Protein AF-A0A0Q4XR58-F1 (afdb_monomer_lite)

pLDDT: mean 79.02, std 13.39, range [45.66, 95.44]

Foldseek 3Di:
DWLVVLQVLVVVLVVLLVVLQVVLVVCVVVVNNVVSVVSNVVNVVSVVVNLVVQQVQCQLQLHHSVLVVVLVVLVVVVPDPCVVVCVVPVPVVVVSVVVSVVSVVVSCCSRRVDTGDPDQGPNGDPPPPPPPPPPDDDDDDDDD

Radius of gyration: 23.56 Å; chains: 1; bounding box: 62×45×72 Å

Sequence (144 aa):
MSVAAYRRFVVRTILTGAVLLCLAIWLAALGARWPAILTVAALPAIGLMALAATARRLHDRDRSAGWLAVWVLAQALGFAPLDRFVETDPLPVIGLLLAMLAYSVWFFLETVLRRGTPGPNRFGAAEDGDERHSDRVSPTRSVL

Secondary structure (DSSP, 8-state):
--HHHHHHHHHHHHHHHHHHHHHHHHHHHTT-HHHHHHHHHHHHHHHHHHHHHHHHHHHTTT--THHHHHHHHHHHHHTS--HHHHHH-HHHHHHHHHHHHHHHHHHHIIIIISPPPPSSBTTB------TTSSS---------

Structure (mmCIF, N/CA/C/O backbone):
data_AF-A0A0Q4XR58-F1
#
_entry.id   AF-A0A0Q4XR58-F1
#
loop_
_atom_site.group_PDB
_atom_site.id
_atom_site.type_symbol
_atom_site.label_atom_id
_atom_site.label_alt_id
_atom_site.label_comp_id
_atom_site.label_asym_id
_atom_site.label_entity_id
_atom_site.label_seq_id
_atom_site.pdbx_PDB_ins_code
_atom_site.Cartn_x
_atom_site.Cartn_y
_atom_site.Cartn_z
_atom_site.occupancy
_atom_site.B_iso_or_equiv
_atom_site.auth_seq_id
_atom_site.auth_comp_id
_atom_site.auth_asym_id
_atom_site.auth_atom_id
_atom_site.pdbx_PDB_model_num
ATOM 1 N N . MET A 1 1 ? 10.293 -7.740 -15.802 1.00 64.69 1 MET A N 1
ATOM 2 C CA . MET A 1 1 ? 8.929 -8.349 -15.819 1.00 64.69 1 MET A CA 1
ATOM 3 C C . MET A 1 1 ? 8.033 -7.579 -16.789 1.00 64.69 1 MET A C 1
ATOM 5 O O . MET A 1 1 ? 8.060 -6.356 -16.757 1.00 64.69 1 MET A O 1
ATOM 9 N N . SER A 1 2 ? 7.258 -8.236 -17.664 1.00 70.69 2 SER A N 1
ATOM 10 C CA . SER A 1 2 ? 6.412 -7.506 -18.632 1.00 70.69 2 SER A CA 1
ATOM 11 C C . SER A 1 2 ? 5.255 -6.758 -17.947 1.00 70.69 2 SER A C 1
ATOM 13 O O . SER A 1 2 ? 4.759 -7.185 -16.902 1.00 70.69 2 SER A O 1
ATOM 15 N N . VAL A 1 3 ? 4.777 -5.656 -18.545 1.00 70.69 3 VAL A N 1
ATOM 16 C CA . VAL A 1 3 ? 3.684 -4.824 -17.986 1.00 70.69 3 VAL A CA 1
ATOM 17 C C . VAL A 1 3 ? 2.423 -5.648 -17.697 1.00 70.69 3 VAL A C 1
ATOM 19 O O . VAL A 1 3 ? 1.781 -5.471 -16.664 1.00 70.69 3 VAL A O 1
ATOM 22 N N . ALA A 1 4 ? 2.084 -6.595 -18.576 1.00 75.88 4 ALA A N 1
ATOM 23 C CA . ALA A 1 4 ? 0.928 -7.472 -18.398 1.00 75.88 4 ALA A CA 1
ATOM 24 C C . ALA A 1 4 ? 1.123 -8.494 -17.265 1.00 75.88 4 ALA A C 1
ATOM 26 O O . ALA A 1 4 ? 0.164 -8.828 -16.567 1.00 75.88 4 ALA A O 1
ATOM 27 N N . ALA A 1 5 ? 2.346 -8.993 -17.060 1.00 77.81 5 ALA A N 1
ATOM 28 C CA . ALA A 1 5 ? 2.660 -9.866 -15.932 1.00 77.81 5 ALA A CA 1
ATOM 29 C C . ALA A 1 5 ? 2.567 -9.103 -14.604 1.00 77.81 5 ALA A C 1
ATOM 31 O O . ALA A 1 5 ? 1.925 -9.591 -13.678 1.00 77.81 5 ALA A O 1
ATOM 32 N N . TYR A 1 6 ? 3.096 -7.875 -14.541 1.00 79.88 6 TYR A N 1
ATOM 33 C CA . TYR A 1 6 ? 2.962 -7.024 -13.355 1.00 79.88 6 TYR A CA 1
ATOM 34 C C . TYR A 1 6 ? 1.521 -6.644 -13.062 1.00 79.88 6 TYR A C 1
ATOM 36 O O . TYR A 1 6 ? 1.085 -6.783 -11.926 1.00 79.88 6 TYR A O 1
ATOM 44 N N . ARG A 1 7 ? 0.742 -6.250 -14.071 1.00 81.88 7 ARG A N 1
ATOM 45 C CA . ARG A 1 7 ? -0.675 -5.940 -13.860 1.00 81.88 7 ARG A CA 1
ATOM 46 C C . ARG A 1 7 ? -1.437 -7.144 -13.305 1.00 81.88 7 ARG A C 1
ATOM 48 O O . ARG A 1 7 ? -2.191 -6.990 -12.354 1.00 81.88 7 ARG A O 1
ATOM 55 N N . ARG A 1 8 ? -1.216 -8.345 -13.855 1.00 84.81 8 ARG A N 1
ATOM 56 C CA . ARG A 1 8 ? -1.831 -9.579 -13.335 1.00 84.81 8 ARG A CA 1
ATOM 57 C C . ARG A 1 8 ? -1.379 -9.890 -11.913 1.00 84.81 8 ARG A C 1
ATOM 59 O O . ARG A 1 8 ? -2.215 -10.281 -11.110 1.00 84.81 8 ARG A O 1
ATOM 66 N N . PHE A 1 9 ? -0.096 -9.708 -11.610 1.00 84.69 9 PHE A N 1
ATOM 67 C CA . PHE A 1 9 ? 0.429 -9.864 -10.257 1.00 84.69 9 PHE A CA 1
ATOM 68 C C . PHE A 1 9 ? -0.257 -8.894 -9.289 1.00 84.69 9 PHE A C 1
ATOM 70 O O . PHE A 1 9 ? -0.867 -9.350 -8.335 1.00 84.69 9 PHE A O 1
ATOM 77 N N . VAL A 1 10 ? -0.269 -7.590 -9.583 1.00 83.38 10 VAL A N 1
ATOM 78 C CA . VAL A 1 10 ? -0.907 -6.569 -8.734 1.00 83.38 10 VAL A CA 1
ATOM 79 C C . VAL A 1 10 ? -2.392 -6.849 -8.529 1.00 83.38 10 VAL A C 1
ATOM 81 O O . VAL A 1 10 ? -2.854 -6.854 -7.394 1.00 83.38 10 VAL A O 1
ATOM 84 N N . VAL A 1 11 ? -3.135 -7.137 -9.602 1.00 86.44 11 VAL A N 1
ATOM 85 C CA . VAL A 1 11 ? -4.568 -7.455 -9.503 1.00 86.44 11 VAL A CA 1
ATOM 86 C C . VAL A 1 11 ? -4.792 -8.697 -8.642 1.00 86.44 11 VAL A C 1
ATOM 88 O O . VAL A 1 11 ? -5.645 -8.672 -7.761 1.00 86.44 11 VAL A O 1
ATOM 91 N N . ARG A 1 12 ? -4.011 -9.766 -8.841 1.00 88.44 12 ARG A N 1
ATOM 92 C CA . ARG A 1 12 ? -4.107 -10.980 -8.017 1.00 88.44 12 ARG A CA 1
ATOM 93 C C . ARG A 1 12 ? -3.805 -10.687 -6.554 1.00 88.44 12 ARG A C 1
ATOM 95 O O . ARG A 1 12 ? -4.571 -11.105 -5.702 1.00 88.44 12 ARG A O 1
ATOM 102 N N . THR A 1 13 ? -2.745 -9.940 -6.268 1.00 86.88 13 THR A N 1
ATOM 103 C CA . THR A 1 13 ? -2.377 -9.550 -4.904 1.00 86.88 13 THR A CA 1
ATOM 104 C C . THR A 1 13 ? -3.495 -8.754 -4.226 1.00 86.88 13 THR A C 1
ATOM 106 O O . THR A 1 13 ? -3.846 -9.065 -3.090 1.00 86.88 13 THR A O 1
ATOM 109 N N . ILE A 1 14 ? -4.098 -7.779 -4.921 1.00 87.56 14 ILE A N 1
ATOM 110 C CA . ILE A 1 14 ? -5.224 -6.988 -4.394 1.00 87.56 14 ILE A CA 1
ATOM 111 C C . ILE A 1 14 ? -6.430 -7.887 -4.106 1.00 87.56 14 ILE A C 1
ATOM 113 O O . ILE A 1 14 ? -7.006 -7.802 -3.024 1.00 87.56 14 ILE A O 1
ATOM 117 N N . LEU A 1 15 ? -6.792 -8.772 -5.040 1.00 90.62 15 LEU A N 1
ATOM 118 C CA . LEU A 1 15 ? -7.916 -9.693 -4.863 1.00 90.62 15 LEU A CA 1
ATOM 119 C C . LEU A 1 15 ? -7.680 -10.663 -3.703 1.00 90.62 15 LEU A C 1
ATOM 121 O O . LEU A 1 15 ? -8.563 -10.831 -2.868 1.00 90.62 15 LEU A O 1
ATOM 125 N N . THR A 1 16 ? -6.490 -11.258 -3.609 1.00 90.62 16 THR A N 1
ATOM 126 C CA . THR A 1 16 ? -6.128 -12.142 -2.494 1.00 90.62 16 THR A CA 1
ATOM 127 C C . THR A 1 16 ? -6.199 -11.398 -1.162 1.00 90.62 16 THR A C 1
ATOM 129 O O . THR A 1 16 ? -6.775 -11.916 -0.210 1.00 90.62 16 THR A O 1
ATOM 132 N N . GLY A 1 17 ? -5.677 -10.169 -1.094 1.00 87.88 17 GLY A N 1
ATOM 133 C CA . GLY A 1 17 ? -5.769 -9.335 0.105 1.00 87.88 17 GLY A CA 1
ATOM 134 C C . GLY A 1 17 ? -7.216 -9.024 0.501 1.00 87.88 17 GLY A C 1
ATOM 135 O O . GLY A 1 17 ? -7.577 -9.180 1.665 1.00 87.88 17 GLY A O 1
ATOM 136 N N . ALA A 1 18 ? -8.062 -8.655 -0.466 1.00 89.62 18 ALA A N 1
ATOM 137 C CA . ALA A 1 18 ? -9.480 -8.388 -0.231 1.00 89.62 18 ALA A CA 1
ATOM 138 C C . ALA A 1 18 ? -10.230 -9.633 0.273 1.00 89.62 18 ALA A C 1
ATOM 140 O O . ALA A 1 18 ? -10.986 -9.547 1.237 1.00 89.62 18 ALA A O 1
ATOM 141 N N . VAL A 1 19 ? -9.980 -10.801 -0.328 1.00 93.69 19 VAL A N 1
ATOM 142 C CA . VAL A 1 19 ? -10.574 -12.075 0.109 1.00 93.69 19 VAL A CA 1
ATOM 143 C C . VAL A 1 19 ? -10.154 -12.418 1.537 1.00 93.69 19 VAL A C 1
ATOM 145 O O . VAL A 1 19 ? -11.010 -12.775 2.343 1.00 93.69 19 VAL A O 1
ATOM 148 N N . LEU A 1 20 ? -8.869 -12.274 1.876 1.00 92.75 20 LEU A N 1
ATOM 149 C CA . LEU A 1 20 ? -8.376 -12.520 3.235 1.00 92.75 20 LEU A CA 1
ATOM 150 C C . LEU A 1 20 ? -8.993 -11.558 4.252 1.00 92.75 20 LEU A C 1
ATOM 152 O O . LEU A 1 20 ? -9.355 -11.983 5.347 1.00 92.75 20 LEU A O 1
ATOM 156 N N . LEU A 1 21 ? -9.163 -10.285 3.892 1.00 91.19 21 LEU A N 1
ATOM 157 C CA . LEU A 1 21 ? -9.807 -9.306 4.763 1.00 91.19 21 LEU A CA 1
ATOM 158 C C . LEU A 1 21 ? -11.279 -9.661 5.014 1.00 91.19 21 LEU A C 1
ATOM 160 O O . LEU A 1 21 ? -11.712 -9.703 6.165 1.00 91.19 21 LEU A O 1
ATOM 164 N N . CYS A 1 22 ? -12.033 -9.979 3.960 1.00 92.69 22 CYS A N 1
ATOM 165 C CA . CYS A 1 22 ? -13.421 -10.426 4.084 1.00 92.69 22 CYS A CA 1
ATOM 166 C C . CYS A 1 22 ? -13.533 -11.704 4.928 1.00 92.69 22 CYS A C 1
ATOM 168 O O . CYS A 1 22 ? -14.392 -11.791 5.806 1.00 92.69 22 CYS A O 1
ATOM 170 N N . LEU A 1 23 ? -12.640 -12.674 4.704 1.00 93.38 23 LEU A N 1
ATOM 171 C CA . LEU A 1 23 ? -12.584 -13.918 5.469 1.00 93.38 23 LEU A CA 1
ATOM 172 C C . LEU A 1 23 ? -12.296 -13.655 6.951 1.00 93.38 23 LEU A C 1
ATOM 174 O O . LEU A 1 23 ? -12.962 -14.224 7.813 1.00 93.38 23 LEU A O 1
ATOM 178 N N . ALA A 1 24 ? -11.348 -12.769 7.260 1.00 91.81 24 ALA A N 1
ATOM 179 C CA . ALA A 1 24 ? -11.029 -12.399 8.632 1.00 91.81 24 ALA A CA 1
ATOM 180 C C . ALA A 1 24 ? -12.218 -11.750 9.353 1.00 91.81 24 ALA A C 1
ATOM 182 O O . ALA A 1 24 ? -12.511 -12.116 10.491 1.00 91.81 24 ALA A O 1
ATOM 183 N N . ILE A 1 25 ? -12.925 -10.828 8.689 1.00 91.62 25 ILE A N 1
ATOM 184 C CA . ILE A 1 25 ? -14.128 -10.181 9.237 1.00 91.62 25 ILE A CA 1
ATOM 185 C C . ILE A 1 25 ? -15.217 -11.224 9.503 1.00 91.62 25 ILE A C 1
ATOM 187 O O . ILE A 1 25 ? -15.813 -11.232 10.580 1.00 91.62 25 ILE A O 1
ATOM 191 N N . TRP A 1 26 ? -15.445 -12.134 8.556 1.00 94.69 26 TRP A N 1
ATOM 192 C CA . TRP A 1 26 ? -16.431 -13.202 8.704 1.00 94.69 26 TRP A CA 1
ATOM 193 C C . TRP A 1 26 ? -16.094 -14.146 9.868 1.00 94.69 26 TRP A C 1
ATOM 195 O O . TRP A 1 26 ? -16.947 -14.414 10.711 1.00 94.69 26 TRP A O 1
ATOM 205 N N . LEU A 1 27 ? -14.837 -14.581 9.990 1.00 91.25 27 LEU A N 1
ATOM 206 C CA . LEU A 1 27 ? -14.371 -15.413 11.107 1.00 91.25 27 LEU A CA 1
ATOM 207 C C . LEU A 1 27 ? -14.492 -14.696 12.458 1.00 91.25 27 LEU A C 1
ATOM 209 O O . LEU A 1 27 ? -14.907 -15.304 13.447 1.00 91.25 27 LEU A O 1
ATOM 213 N N . ALA A 1 28 ? -14.166 -13.402 12.506 1.00 90.94 28 ALA A N 1
ATOM 214 C CA . ALA A 1 28 ? -14.322 -12.592 13.709 1.00 90.94 28 ALA A CA 1
ATOM 215 C C . ALA A 1 28 ? -15.798 -12.471 14.121 1.00 90.94 28 ALA A C 1
ATOM 217 O O . ALA A 1 28 ? -16.105 -12.597 15.308 1.00 90.94 28 ALA A O 1
ATOM 218 N N . ALA A 1 29 ? -16.706 -12.300 13.154 1.00 92.25 29 ALA A N 1
ATOM 219 C CA . ALA A 1 29 ? -18.148 -12.249 13.389 1.00 92.25 29 ALA A CA 1
ATOM 220 C C . ALA A 1 29 ? -18.707 -13.572 13.947 1.00 92.25 29 ALA A C 1
ATOM 222 O O . ALA A 1 29 ? -19.629 -13.553 14.757 1.00 92.25 29 ALA A O 1
ATOM 223 N N . LEU A 1 30 ? -18.110 -14.712 13.583 1.00 95.44 30 LEU A N 1
ATOM 224 C CA . LEU A 1 30 ? -18.437 -16.035 14.135 1.00 95.44 30 LEU A CA 1
ATOM 225 C C . LEU A 1 30 ? -17.815 -16.297 15.524 1.00 95.44 30 LEU A C 1
ATOM 227 O O . LEU A 1 30 ? -17.961 -17.388 16.070 1.00 95.44 30 LEU A O 1
ATOM 231 N N . GLY A 1 31 ? -17.086 -15.332 16.098 1.00 93.12 31 GLY A N 1
ATOM 232 C CA . GLY A 1 31 ? -16.389 -15.479 17.381 1.00 93.12 31 GLY A CA 1
ATOM 233 C C . GLY A 1 31 ? -15.051 -16.224 17.294 1.00 93.12 31 GLY A C 1
ATOM 234 O O . GLY A 1 31 ? -14.356 -16.377 18.302 1.00 93.12 31 GLY A O 1
ATOM 235 N N . ALA A 1 32 ? -14.632 -16.635 16.096 1.00 92.19 32 ALA A N 1
ATOM 236 C CA . ALA A 1 32 ? -13.386 -17.351 15.857 1.00 92.19 32 ALA A CA 1
ATOM 237 C C . ALA A 1 32 ? -12.197 -16.367 15.777 1.00 92.19 32 ALA A C 1
ATOM 239 O O . ALA A 1 32 ? -11.630 -16.102 14.716 1.00 92.19 32 ALA A O 1
ATOM 240 N N . ARG A 1 33 ? -11.808 -15.805 16.930 1.00 90.88 33 ARG A N 1
ATOM 241 C CA . ARG A 1 33 ? -10.795 -14.731 17.026 1.00 90.88 33 ARG A CA 1
ATOM 242 C C . ARG A 1 33 ? -9.403 -15.150 16.548 1.00 90.88 33 ARG A C 1
ATOM 244 O O . ARG A 1 33 ? -8.777 -14.416 15.794 1.00 90.88 33 ARG A O 1
ATOM 251 N N . TRP A 1 34 ? -8.924 -16.326 16.950 1.00 93.31 34 TRP A N 1
ATOM 252 C CA . TRP A 1 34 ? -7.604 -16.829 16.546 1.00 93.31 34 TRP A CA 1
ATOM 253 C C . TRP A 1 34 ? -7.448 -17.009 15.030 1.00 93.31 34 TRP A C 1
ATOM 255 O O . TRP A 1 34 ? -6.503 -16.447 14.477 1.00 93.31 34 TRP A O 1
ATOM 265 N N . PRO A 1 35 ? -8.349 -17.714 14.319 1.00 90.00 35 PRO A N 1
ATOM 266 C CA . PRO A 1 35 ? -8.228 -17.833 12.871 1.00 90.00 35 PRO A CA 1
ATOM 267 C C . PRO A 1 35 ? -8.423 -16.487 12.162 1.00 90.00 35 PRO A C 1
ATOM 269 O O . PRO A 1 35 ? -7.743 -16.240 11.169 1.00 90.00 35 PRO A O 1
ATOM 272 N N . ALA A 1 36 ? -9.251 -15.577 12.688 1.00 87.62 36 ALA A N 1
ATOM 273 C CA . ALA A 1 36 ? -9.337 -14.213 12.164 1.00 87.62 36 ALA A CA 1
ATOM 274 C C . ALA A 1 36 ? -7.989 -13.472 12.269 1.00 87.62 36 ALA A C 1
ATOM 276 O O . ALA A 1 36 ? -7.517 -12.922 11.275 1.00 87.62 36 ALA A O 1
ATOM 277 N N . ILE A 1 37 ? -7.323 -13.523 13.431 1.00 91.38 37 ILE A N 1
ATOM 278 C CA . ILE A 1 37 ? -5.998 -12.913 13.645 1.00 91.38 37 ILE A CA 1
ATOM 279 C C . ILE A 1 37 ? -4.959 -13.514 12.696 1.00 91.38 37 ILE A C 1
ATOM 281 O O . ILE A 1 37 ? -4.239 -12.768 12.037 1.00 91.38 37 ILE A O 1
ATOM 285 N N . LEU A 1 38 ? -4.901 -14.844 12.585 1.00 92.56 38 LEU A N 1
ATOM 286 C CA . LEU A 1 38 ? -3.968 -15.524 11.678 1.00 92.56 38 LEU A CA 1
ATOM 287 C C . LEU A 1 38 ? -4.209 -15.131 10.214 1.00 92.56 38 LEU A C 1
ATOM 289 O O . LEU A 1 38 ? -3.256 -14.932 9.463 1.00 92.56 38 LEU A O 1
ATOM 293 N N . THR A 1 39 ? -5.474 -14.962 9.822 1.00 88.69 39 THR A N 1
ATOM 294 C CA . THR A 1 39 ? -5.845 -14.527 8.469 1.00 88.69 39 THR A CA 1
ATOM 295 C C . THR A 1 39 ? -5.371 -13.096 8.197 1.00 88.69 39 THR A C 1
ATOM 297 O O . THR A 1 39 ? -4.779 -12.833 7.150 1.00 88.69 39 THR A O 1
ATOM 300 N N . VAL A 1 40 ? -5.554 -12.174 9.148 1.00 88.38 40 VAL A N 1
ATOM 301 C CA . VAL A 1 40 ? -5.050 -10.790 9.036 1.00 88.38 40 VAL A CA 1
ATOM 302 C C . VAL A 1 40 ? -3.521 -10.751 9.040 1.00 88.38 40 VAL A C 1
ATOM 304 O O . VAL A 1 40 ? -2.926 -9.980 8.287 1.00 88.38 40 VAL A O 1
ATOM 307 N N . ALA A 1 41 ? -2.871 -11.610 9.827 1.00 91.69 41 ALA A N 1
ATOM 308 C CA . ALA A 1 41 ? -1.415 -11.692 9.915 1.00 91.69 41 ALA A CA 1
ATOM 309 C C . ALA A 1 41 ? -0.739 -12.102 8.591 1.00 91.69 41 ALA A C 1
ATOM 311 O O . ALA A 1 41 ? 0.458 -11.872 8.423 1.00 91.69 41 ALA A O 1
ATOM 312 N N . ALA A 1 42 ? -1.485 -12.650 7.624 1.00 89.19 42 ALA A N 1
ATOM 313 C CA . ALA A 1 42 ? -0.980 -12.920 6.278 1.00 89.19 42 ALA A CA 1
ATOM 314 C C . ALA A 1 42 ? -0.871 -11.654 5.399 1.00 89.19 42 ALA A C 1
ATOM 316 O O . ALA A 1 42 ? -0.071 -11.623 4.459 1.00 89.19 42 ALA A O 1
ATOM 317 N N . LEU A 1 43 ? -1.633 -10.591 5.694 1.00 88.25 43 LEU A N 1
ATOM 318 C CA . LEU A 1 43 ? -1.658 -9.364 4.885 1.00 88.25 43 LEU A CA 1
ATOM 319 C C . LEU A 1 43 ? -0.299 -8.637 4.834 1.00 88.25 43 LEU A C 1
ATOM 321 O O . LEU A 1 43 ? 0.105 -8.259 3.731 1.00 88.25 43 LEU A O 1
ATOM 325 N N . PRO A 1 44 ? 0.457 -8.475 5.942 1.00 87.06 44 PRO A N 1
ATOM 326 C CA . PRO A 1 44 ? 1.794 -7.882 5.900 1.00 87.06 44 PRO A CA 1
ATOM 327 C C . PRO A 1 44 ? 2.762 -8.626 4.976 1.00 87.06 44 PRO A C 1
ATOM 329 O O . PRO A 1 44 ? 3.490 -7.991 4.216 1.00 87.06 44 PRO A O 1
ATOM 332 N N . ALA A 1 45 ? 2.750 -9.964 4.985 1.00 88.19 45 ALA A N 1
ATOM 333 C CA . ALA A 1 45 ? 3.628 -10.766 4.131 1.00 88.19 45 ALA A CA 1
ATOM 334 C C . ALA A 1 45 ? 3.323 -10.543 2.639 1.00 88.19 45 ALA A C 1
ATOM 336 O O . ALA A 1 45 ? 4.231 -10.322 1.834 1.00 88.19 45 ALA A O 1
ATOM 337 N N . ILE A 1 46 ? 2.036 -10.520 2.281 1.00 87.31 46 ILE A N 1
ATOM 338 C CA . ILE A 1 46 ? 1.576 -10.218 0.918 1.00 87.31 46 ILE A CA 1
ATOM 339 C C . ILE A 1 46 ? 1.953 -8.782 0.526 1.00 87.31 46 ILE A C 1
ATOM 341 O O . ILE A 1 46 ? 2.426 -8.542 -0.589 1.00 87.31 46 ILE A O 1
ATOM 345 N N . GLY A 1 47 ? 1.799 -7.834 1.454 1.00 84.31 47 GLY A N 1
ATOM 346 C CA . GLY A 1 47 ? 2.204 -6.442 1.275 1.00 84.31 47 GLY A CA 1
ATOM 347 C C . GLY A 1 47 ? 3.698 -6.304 0.984 1.00 84.31 47 GLY A C 1
ATOM 348 O O . GLY A 1 47 ? 4.075 -5.636 0.022 1.00 84.31 47 GLY A O 1
ATOM 349 N N . LEU A 1 48 ? 4.554 -6.994 1.741 1.00 86.94 48 LEU A N 1
ATOM 350 C CA . LEU A 1 48 ? 6.006 -6.995 1.530 1.00 86.94 48 LEU A CA 1
ATOM 351 C C . LEU A 1 48 ? 6.394 -7.571 0.165 1.00 86.94 48 LEU A C 1
ATOM 353 O O . LEU A 1 48 ? 7.231 -6.989 -0.528 1.00 86.94 48 LEU A O 1
ATOM 357 N N . MET A 1 49 ? 5.755 -8.661 -0.270 1.00 87.19 49 MET A N 1
ATOM 358 C CA . MET A 1 49 ? 5.970 -9.207 -1.616 1.00 87.19 49 MET A CA 1
ATOM 359 C C . MET A 1 49 ? 5.588 -8.198 -2.709 1.00 87.19 49 MET A C 1
ATOM 361 O O . MET A 1 49 ? 6.321 -8.026 -3.688 1.00 87.19 49 MET A O 1
ATOM 365 N N . ALA A 1 50 ? 4.465 -7.496 -2.540 1.00 84.94 50 ALA A N 1
ATOM 366 C CA . ALA A 1 50 ? 4.016 -6.469 -3.477 1.00 84.94 50 ALA A CA 1
ATOM 367 C C . ALA A 1 50 ? 4.957 -5.255 -3.517 1.00 84.9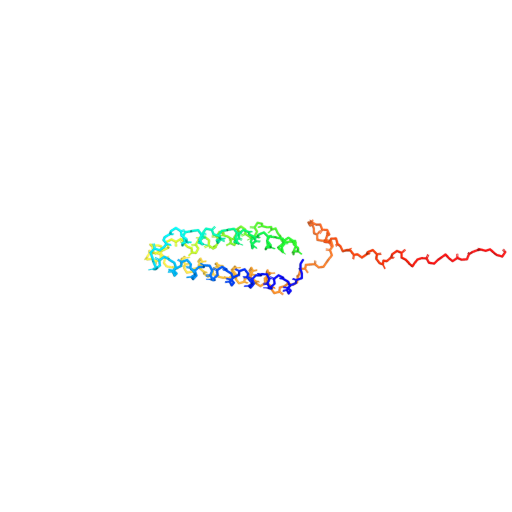4 50 ALA A C 1
ATOM 369 O O . ALA A 1 50 ? 5.268 -4.745 -4.599 1.00 84.94 50 ALA A O 1
ATOM 370 N N . LEU A 1 51 ? 5.451 -4.826 -2.353 1.00 85.50 51 LEU A N 1
ATOM 371 C CA . LEU A 1 51 ? 6.445 -3.762 -2.224 1.00 85.50 51 LEU A CA 1
ATOM 372 C C . LEU A 1 51 ? 7.757 -4.152 -2.906 1.00 85.50 51 LEU A C 1
ATOM 374 O O . LEU A 1 51 ? 8.271 -3.372 -3.702 1.00 85.50 51 LEU A O 1
ATOM 378 N N . ALA A 1 52 ? 8.258 -5.370 -2.687 1.00 86.56 52 ALA A N 1
ATOM 379 C CA . ALA A 1 52 ? 9.480 -5.858 -3.324 1.00 86.56 52 ALA A CA 1
ATOM 380 C C . ALA A 1 52 ? 9.356 -5.912 -4.859 1.00 86.56 52 ALA A C 1
ATOM 382 O O . ALA A 1 52 ? 10.263 -5.484 -5.580 1.00 86.56 52 ALA A O 1
ATOM 383 N N . ALA A 1 53 ? 8.215 -6.378 -5.377 1.00 85.81 53 ALA A N 1
ATOM 384 C CA . ALA A 1 53 ? 7.940 -6.374 -6.815 1.00 85.81 53 ALA A CA 1
ATOM 385 C C . ALA A 1 53 ? 7.869 -4.947 -7.389 1.00 85.81 53 ALA A C 1
ATOM 387 O O . ALA A 1 53 ? 8.346 -4.689 -8.496 1.00 85.81 53 ALA A O 1
ATOM 388 N N . THR A 1 54 ? 7.296 -4.011 -6.633 1.00 85.12 54 THR A N 1
ATOM 389 C CA . THR A 1 54 ? 7.171 -2.604 -7.035 1.00 85.12 54 THR A CA 1
ATOM 390 C C . THR A 1 54 ? 8.509 -1.875 -6.972 1.00 85.12 54 THR A C 1
ATOM 392 O O . THR A 1 54 ? 8.832 -1.146 -7.904 1.00 85.12 54 THR A O 1
ATOM 395 N N . ALA A 1 55 ? 9.331 -2.131 -5.950 1.00 85.25 55 ALA A N 1
ATOM 396 C CA . ALA A 1 55 ? 10.697 -1.622 -5.846 1.00 85.25 55 ALA A CA 1
ATOM 397 C C . ALA A 1 55 ? 11.536 -2.052 -7.055 1.00 85.25 55 ALA A C 1
ATOM 399 O O . ALA A 1 55 ? 12.172 -1.214 -7.692 1.00 85.25 55 ALA A O 1
ATOM 400 N N . ARG A 1 56 ? 11.456 -3.336 -7.432 1.00 82.00 56 ARG A N 1
ATOM 401 C CA . ARG A 1 56 ? 12.129 -3.859 -8.628 1.00 82.00 56 ARG A CA 1
ATOM 402 C C . ARG A 1 56 ? 11.646 -3.166 -9.901 1.00 82.00 56 ARG A C 1
ATOM 404 O O . ARG A 1 56 ? 12.461 -2.739 -10.704 1.00 82.00 56 ARG A O 1
ATOM 411 N N . ARG A 1 57 ? 10.331 -2.969 -10.057 1.00 81.44 57 ARG A N 1
ATOM 412 C CA . ARG A 1 57 ? 9.782 -2.250 -11.220 1.00 81.44 57 ARG A CA 1
ATOM 413 C C . ARG A 1 57 ? 10.200 -0.778 -11.252 1.00 81.44 57 ARG A C 1
ATOM 415 O O . ARG A 1 57 ? 10.344 -0.216 -12.331 1.00 81.44 57 ARG A O 1
ATOM 422 N N . LEU A 1 58 ? 10.355 -0.141 -10.097 1.00 85.06 58 LEU A N 1
ATOM 423 C CA . LEU A 1 58 ? 10.800 1.245 -10.010 1.00 85.06 58 LEU A CA 1
ATOM 424 C C . LEU A 1 58 ? 12.282 1.368 -10.389 1.00 85.06 58 LEU A C 1
ATOM 426 O O . LEU A 1 58 ? 12.642 2.264 -11.151 1.00 85.06 58 LEU A O 1
ATOM 430 N N . HIS A 1 59 ? 13.097 0.404 -9.957 1.00 83.75 59 HIS A N 1
ATOM 431 C CA . HIS A 1 59 ? 14.488 0.263 -10.387 1.00 83.75 59 HIS A CA 1
ATOM 432 C C . HIS A 1 59 ? 14.601 0.039 -11.902 1.00 83.75 59 HIS A C 1
ATOM 434 O O . HIS A 1 59 ? 15.363 0.753 -12.547 1.00 83.75 59 HIS A O 1
ATOM 440 N N . ASP A 1 60 ? 13.773 -0.837 -12.487 1.00 79.19 60 ASP A N 1
ATOM 441 C CA . ASP A 1 60 ? 13.703 -1.074 -13.945 1.00 79.19 60 ASP A CA 1
ATOM 442 C C . ASP A 1 60 ? 13.344 0.196 -14.756 1.00 79.19 60 ASP A C 1
ATOM 444 O O . ASP A 1 60 ? 13.425 0.206 -15.983 1.00 79.19 60 ASP A O 1
ATOM 448 N N . ARG A 1 61 ? 12.885 1.266 -14.094 1.00 76.44 61 ARG A N 1
ATOM 449 C CA . ARG A 1 61 ? 12.548 2.569 -14.696 1.00 76.44 61 ARG A CA 1
ATOM 450 C C . ARG A 1 61 ? 13.582 3.650 -14.389 1.00 76.44 61 ARG A C 1
ATOM 452 O O . ARG A 1 61 ? 13.269 4.838 -14.483 1.00 76.44 61 ARG A O 1
ATOM 459 N N . ASP A 1 62 ? 14.770 3.259 -13.939 1.00 78.38 62 ASP A N 1
ATOM 460 C CA . ASP A 1 62 ? 15.830 4.173 -13.524 1.00 78.38 62 ASP A CA 1
ATOM 461 C C . ASP A 1 62 ? 15.399 5.121 -12.387 1.00 78.38 62 ASP A C 1
ATOM 463 O O . ASP A 1 62 ? 15.887 6.248 -12.280 1.00 78.38 62 ASP A O 1
ATOM 467 N N . ARG A 1 63 ? 14.474 4.692 -11.519 1.00 80.31 63 ARG A N 1
ATOM 468 C CA . ARG A 1 63 ? 14.033 5.447 -10.337 1.00 80.31 63 ARG A CA 1
ATOM 469 C C . ARG A 1 63 ? 14.476 4.721 -9.068 1.00 80.31 63 ARG A C 1
ATOM 471 O O . ARG A 1 63 ? 14.407 3.501 -8.976 1.00 80.31 63 ARG A O 1
ATOM 478 N N . SER A 1 64 ? 14.921 5.479 -8.068 1.00 83.62 64 SER A N 1
ATOM 479 C CA . SER A 1 64 ? 15.336 4.907 -6.785 1.00 83.62 64 SER A CA 1
ATOM 480 C C . SER A 1 64 ? 14.147 4.300 -6.033 1.00 83.62 64 SER A C 1
ATOM 482 O O . SER A 1 64 ? 13.060 4.884 -6.001 1.00 83.62 64 SER A O 1
ATOM 484 N N . ALA A 1 65 ? 14.365 3.174 -5.343 1.00 78.81 65 ALA A N 1
ATOM 485 C CA . ALA A 1 65 ? 13.381 2.611 -4.412 1.00 78.81 65 ALA A CA 1
ATOM 486 C C . ALA A 1 65 ? 12.994 3.577 -3.275 1.00 78.81 65 ALA A C 1
ATOM 488 O O . ALA A 1 65 ? 11.953 3.391 -2.658 1.00 78.81 65 ALA A O 1
ATOM 489 N N . GLY A 1 66 ? 13.763 4.645 -3.027 1.00 82.56 66 GLY A N 1
ATOM 490 C CA . GLY A 1 66 ? 13.408 5.689 -2.058 1.00 82.56 66 GLY A CA 1
ATOM 491 C C . GLY A 1 66 ? 12.057 6.360 -2.338 1.00 82.56 66 GLY A C 1
ATOM 492 O O . GLY A 1 66 ? 11.352 6.730 -1.405 1.00 82.56 66 GLY A O 1
ATOM 493 N N . TRP A 1 67 ? 11.621 6.428 -3.599 1.00 84.62 67 TRP A N 1
ATOM 494 C CA . TRP A 1 67 ? 10.271 6.898 -3.931 1.00 84.62 67 TRP A CA 1
ATOM 495 C C . TRP A 1 67 ? 9.176 5.961 -3.400 1.00 84.62 67 TRP A C 1
ATOM 497 O O . TRP A 1 67 ? 8.106 6.421 -3.021 1.00 84.62 67 TRP A O 1
ATOM 507 N N . LEU A 1 68 ? 9.446 4.659 -3.279 1.00 85.69 68 LEU A N 1
ATOM 508 C CA . LEU A 1 68 ? 8.519 3.731 -2.631 1.00 85.69 68 LEU A CA 1
ATOM 509 C C . LEU A 1 68 ? 8.370 4.043 -1.136 1.00 85.69 68 LEU A C 1
ATOM 511 O O . LEU A 1 68 ? 7.276 3.909 -0.602 1.00 85.69 68 LEU A O 1
ATOM 515 N N . ALA A 1 69 ? 9.432 4.500 -0.465 1.00 85.88 69 ALA A N 1
ATOM 516 C CA . ALA A 1 69 ? 9.352 4.906 0.938 1.00 85.88 69 ALA A CA 1
ATOM 517 C C . ALA A 1 69 ? 8.452 6.138 1.122 1.00 85.88 69 ALA A C 1
ATOM 519 O O . ALA A 1 69 ? 7.658 6.174 2.057 1.00 85.88 69 ALA A O 1
ATOM 520 N N . VAL A 1 70 ? 8.506 7.103 0.194 1.00 85.94 70 VAL A N 1
ATOM 521 C CA . VAL A 1 70 ? 7.582 8.253 0.175 1.00 85.94 70 VAL A CA 1
ATOM 522 C C . VAL A 1 70 ? 6.137 7.783 0.003 1.00 85.94 70 VAL A C 1
ATOM 524 O O . VAL A 1 70 ? 5.248 8.266 0.697 1.00 85.94 70 VAL A O 1
ATOM 527 N N . TRP A 1 71 ? 5.902 6.798 -0.868 1.00 85.81 71 TRP A N 1
ATOM 528 C CA . TRP A 1 71 ? 4.579 6.198 -1.032 1.00 85.81 71 TRP A CA 1
ATOM 529 C C . TRP A 1 71 ? 4.089 5.490 0.239 1.00 85.81 71 TRP A C 1
ATOM 531 O O . TRP A 1 71 ? 2.957 5.706 0.663 1.00 85.81 71 TRP A O 1
ATOM 541 N N . VAL A 1 72 ? 4.943 4.693 0.889 1.00 85.88 72 VAL A N 1
ATOM 542 C CA . VAL A 1 72 ? 4.615 4.031 2.164 1.00 85.88 72 VAL A CA 1
ATOM 543 C C . VAL A 1 72 ? 4.305 5.059 3.252 1.00 85.88 72 VAL A C 1
ATOM 545 O O . VAL A 1 72 ? 3.331 4.891 3.982 1.00 85.88 72 VAL A O 1
ATOM 548 N N . LEU A 1 73 ? 5.090 6.135 3.337 1.00 86.12 73 LEU A N 1
ATOM 549 C CA . LEU A 1 73 ? 4.862 7.218 4.289 1.00 86.12 73 LEU A CA 1
ATOM 550 C C . LEU A 1 73 ? 3.529 7.923 4.027 1.00 86.12 73 LEU A C 1
ATOM 552 O O . LEU A 1 73 ? 2.772 8.143 4.968 1.00 86.12 73 LEU A O 1
ATOM 556 N N . ALA A 1 74 ? 3.219 8.229 2.764 1.00 84.06 74 ALA A N 1
ATOM 557 C CA . ALA A 1 74 ? 1.931 8.801 2.389 1.00 84.06 74 ALA A CA 1
ATOM 558 C C . ALA A 1 74 ? 0.783 7.877 2.823 1.00 84.06 74 ALA A C 1
ATOM 560 O O . ALA A 1 74 ? -0.127 8.315 3.518 1.00 84.06 74 ALA A O 1
ATOM 561 N N . GLN A 1 75 ? 0.854 6.580 2.515 1.00 83.31 75 GLN A N 1
ATOM 562 C CA . GLN A 1 75 ? -0.171 5.626 2.944 1.00 83.31 75 GLN A CA 1
ATOM 563 C C . GLN A 1 75 ? -0.313 5.572 4.470 1.00 83.31 75 GLN A C 1
ATOM 565 O O . GLN A 1 75 ? -1.433 5.611 4.968 1.00 83.31 75 GLN A O 1
ATOM 570 N N . ALA A 1 76 ? 0.796 5.527 5.214 1.00 84.00 76 ALA A N 1
ATOM 571 C CA . ALA A 1 76 ? 0.777 5.515 6.676 1.00 84.00 76 ALA A CA 1
ATOM 572 C C . ALA A 1 76 ? 0.123 6.778 7.256 1.00 84.00 76 ALA A C 1
ATOM 574 O O . ALA A 1 76 ? -0.681 6.687 8.181 1.00 84.00 76 ALA A O 1
ATOM 575 N N . LEU A 1 77 ? 0.417 7.943 6.675 1.00 82.38 77 LEU A N 1
ATOM 576 C CA . LEU A 1 77 ? -0.166 9.216 7.089 1.00 82.38 77 LEU A CA 1
ATOM 577 C C . LEU A 1 77 ? -1.673 9.284 6.801 1.00 82.38 77 LEU A C 1
ATOM 579 O O . LEU A 1 77 ? -2.410 9.903 7.559 1.00 82.38 77 LEU A O 1
ATOM 583 N N . GLY A 1 78 ? -2.145 8.589 5.763 1.00 76.44 78 GLY A N 1
ATOM 584 C CA . GLY A 1 78 ? -3.573 8.452 5.465 1.00 76.44 78 GLY A CA 1
ATOM 585 C C . GLY A 1 78 ? -4.359 7.659 6.516 1.00 76.44 78 GLY A C 1
ATOM 586 O O . GLY A 1 78 ? -5.574 7.806 6.594 1.00 76.44 78 GLY A O 1
ATOM 587 N N . PHE A 1 79 ? -3.682 6.853 7.340 1.00 79.19 79 PHE A N 1
ATOM 588 C CA . PHE A 1 79 ? -4.279 6.154 8.485 1.00 79.19 79 PHE A CA 1
ATOM 589 C C . PHE A 1 79 ? -4.080 6.895 9.814 1.00 79.19 79 PHE A C 1
ATOM 591 O O . PHE A 1 79 ? -4.491 6.390 10.860 1.00 79.19 79 PHE A O 1
ATOM 598 N N . ALA A 1 80 ? -3.433 8.064 9.807 1.00 81.56 80 ALA A N 1
ATOM 599 C CA . ALA A 1 80 ? -3.277 8.853 11.018 1.00 81.56 80 ALA A CA 1
ATOM 600 C C . ALA A 1 80 ? -4.649 9.378 11.492 1.00 81.56 80 ALA A C 1
ATOM 602 O O . ALA A 1 80 ? -5.478 9.751 10.659 1.00 81.56 80 ALA A O 1
ATOM 603 N N . PRO A 1 81 ? -4.900 9.447 12.812 1.00 78.69 81 PRO A N 1
ATOM 604 C CA . PRO A 1 81 ? -6.119 10.039 13.355 1.00 78.69 81 PRO A CA 1
ATOM 605 C C . PRO A 1 81 ? -6.061 11.567 13.198 1.00 78.69 81 PRO A C 1
ATOM 607 O O . PRO A 1 81 ? -5.643 12.292 14.103 1.00 78.69 81 PRO A O 1
ATOM 610 N N . LEU A 1 82 ? -6.421 12.053 12.008 1.00 78.50 82 LEU A N 1
ATOM 611 C CA . LEU A 1 82 ? -6.352 13.469 11.633 1.00 78.50 82 LEU A CA 1
ATOM 612 C C . LEU A 1 82 ? -7.544 14.294 12.140 1.00 78.50 82 LEU A C 1
ATOM 614 O O . LEU A 1 82 ? -7.557 15.503 11.925 1.00 78.50 82 LEU A O 1
ATOM 618 N N . ASP A 1 83 ? -8.504 13.683 12.838 1.00 80.69 83 ASP A N 1
ATOM 619 C CA . ASP A 1 83 ? -9.770 14.314 13.241 1.00 80.69 83 ASP A CA 1
ATOM 620 C C . ASP A 1 83 ? -9.551 15.650 13.968 1.00 80.69 83 ASP A C 1
ATOM 622 O O . ASP A 1 83 ? -10.120 16.675 13.600 1.00 80.69 83 ASP A O 1
ATOM 626 N N . ARG A 1 84 ? -8.607 15.685 14.918 1.00 78.31 84 ARG A N 1
ATOM 627 C CA . ARG A 1 84 ? -8.281 16.914 15.664 1.00 78.31 84 ARG A CA 1
ATOM 628 C C . ARG A 1 84 ? -7.661 18.018 14.804 1.00 78.31 84 ARG A C 1
ATOM 630 O O . ARG A 1 84 ? -7.851 19.200 15.083 1.00 78.31 84 ARG A O 1
ATOM 637 N N . PHE A 1 85 ? -6.899 17.645 13.779 1.00 79.88 85 PHE A N 1
ATOM 638 C CA . PHE A 1 85 ? -6.277 18.604 12.865 1.00 79.88 85 PHE A CA 1
ATOM 639 C C . PHE A 1 85 ? -7.293 19.159 11.870 1.00 79.88 85 PHE A C 1
ATOM 641 O O . PHE A 1 85 ? -7.226 20.337 11.543 1.00 79.88 85 PHE A O 1
ATOM 648 N N . VAL A 1 86 ? -8.256 18.341 11.436 1.00 85.44 86 VAL A N 1
ATOM 649 C CA . VAL A 1 86 ? -9.359 18.782 10.569 1.00 85.44 86 VAL A CA 1
ATOM 650 C C . VAL A 1 86 ? -10.233 19.814 11.279 1.00 85.44 86 VAL A C 1
ATOM 652 O O . VAL A 1 86 ? -10.622 20.802 10.663 1.00 85.44 86 VAL A O 1
ATOM 655 N N . GLU A 1 87 ? -10.518 19.602 12.566 1.00 85.38 87 GLU A N 1
ATOM 656 C CA . GLU A 1 87 ? -11.327 20.524 13.372 1.00 85.38 87 GLU A CA 1
ATOM 657 C C . GLU A 1 87 ? -10.625 21.864 13.635 1.00 85.38 87 GLU A C 1
ATOM 659 O O . GLU A 1 87 ? -11.284 22.902 13.656 1.00 85.38 87 GLU A O 1
ATOM 664 N N . THR A 1 88 ? -9.301 21.849 13.823 1.00 88.12 88 THR A N 1
ATOM 665 C CA . THR A 1 88 ? -8.525 23.058 14.152 1.00 88.12 88 THR A CA 1
ATOM 666 C C . THR A 1 88 ? -8.121 23.837 12.898 1.00 88.12 88 THR A C 1
ATOM 668 O O . THR A 1 88 ? -8.343 25.041 12.825 1.00 88.12 88 THR A O 1
ATOM 671 N N . ASP A 1 89 ? -7.559 23.149 11.901 1.00 87.12 89 ASP A N 1
ATOM 672 C CA . ASP A 1 89 ? -6.960 23.738 10.701 1.00 87.12 89 ASP A CA 1
ATOM 673 C C . ASP A 1 89 ? -7.271 22.874 9.458 1.00 87.12 89 ASP A C 1
ATOM 675 O O . ASP A 1 89 ? -6.429 22.099 8.985 1.00 87.12 89 ASP A O 1
ATOM 679 N N . PRO A 1 90 ? -8.473 22.999 8.865 1.00 86.25 90 PRO A N 1
ATOM 680 C CA . PRO A 1 90 ? -8.903 22.120 7.776 1.00 86.25 90 PRO A CA 1
ATOM 681 C C . PRO A 1 90 ? -8.129 22.333 6.466 1.00 86.25 90 PRO A C 1
ATOM 683 O O . PRO A 1 90 ? -7.925 21.384 5.708 1.00 86.25 90 PRO A O 1
ATOM 686 N N . LEU A 1 91 ? -7.678 23.560 6.171 1.00 91.38 91 LEU A N 1
ATOM 687 C CA . LEU A 1 91 ? -7.027 23.882 4.891 1.00 91.38 91 LEU A CA 1
ATOM 688 C C . LEU A 1 91 ? -5.685 23.145 4.689 1.00 91.38 91 LEU A C 1
ATOM 690 O O . LEU A 1 91 ? -5.516 22.537 3.627 1.00 91.38 91 LEU A O 1
ATOM 694 N N . PRO A 1 92 ? -4.748 23.116 5.662 1.00 87.38 92 PRO A N 1
ATOM 695 C CA . PRO A 1 92 ? -3.544 22.288 5.572 1.00 87.38 92 PRO A CA 1
ATOM 696 C C . PRO A 1 92 ? -3.835 20.799 5.382 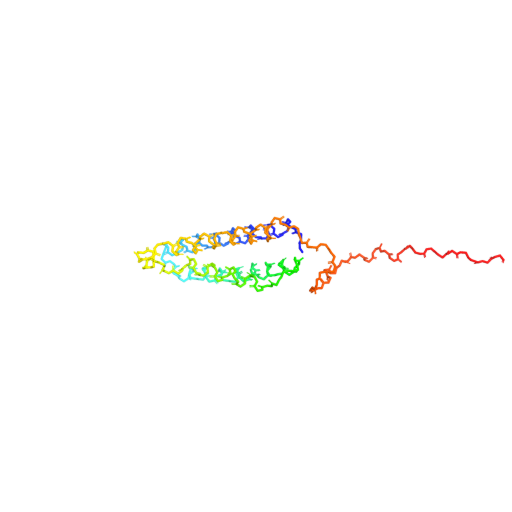1.00 87.38 92 PRO A C 1
ATOM 698 O O . PRO A 1 92 ? -3.159 20.145 4.588 1.00 87.38 92 PRO A O 1
ATOM 701 N N . VAL A 1 93 ? -4.855 20.264 6.064 1.00 85.06 93 VAL A N 1
ATOM 702 C CA . VAL A 1 93 ? -5.226 18.848 5.940 1.00 85.06 93 VAL A CA 1
ATOM 703 C C . VAL A 1 93 ? -5.740 18.546 4.534 1.00 85.06 93 VAL A C 1
ATOM 705 O O . VAL A 1 93 ? -5.289 17.588 3.909 1.00 85.06 93 VAL A O 1
ATOM 708 N N . ILE A 1 94 ? -6.615 19.392 3.986 1.00 86.50 94 ILE A N 1
ATOM 709 C CA . ILE A 1 94 ? -7.094 19.259 2.603 1.00 86.50 94 ILE A CA 1
ATOM 710 C C . ILE A 1 94 ? -5.920 19.332 1.616 1.00 86.50 94 ILE A C 1
ATOM 712 O O . ILE A 1 94 ? -5.818 18.493 0.720 1.00 86.50 94 ILE A O 1
ATOM 716 N N . GLY A 1 95 ? -5.006 20.292 1.794 1.00 89.12 95 GLY A N 1
ATOM 717 C CA . GLY A 1 95 ? -3.813 20.426 0.953 1.00 89.12 95 GLY A CA 1
ATOM 718 C C . GLY A 1 95 ? -2.922 19.181 0.989 1.00 89.12 95 GLY A C 1
ATOM 719 O O . GLY A 1 95 ? -2.496 18.692 -0.060 1.00 89.12 95 GLY A O 1
ATOM 720 N N . LEU A 1 96 ? -2.702 18.622 2.180 1.00 86.81 96 LEU A N 1
ATOM 721 C CA . LEU A 1 96 ? -1.954 17.382 2.377 1.00 86.81 96 LEU A CA 1
ATOM 722 C C . LEU A 1 96 ? -2.629 16.195 1.675 1.00 86.81 96 LEU A C 1
ATOM 724 O O . LEU A 1 96 ? -1.963 15.458 0.947 1.00 86.81 96 LEU A O 1
ATOM 728 N N . LEU A 1 97 ? -3.945 16.033 1.836 1.00 85.69 97 LEU A N 1
ATOM 729 C CA . LEU A 1 97 ? -4.707 14.955 1.198 1.00 85.69 97 LEU A CA 1
ATOM 730 C C . LEU A 1 97 ? -4.665 15.053 -0.332 1.00 85.69 97 LEU A C 1
ATOM 732 O O . LEU A 1 97 ? -4.469 14.041 -1.009 1.00 85.69 97 LEU A O 1
ATOM 736 N N . LEU A 1 98 ? -4.786 16.261 -0.891 1.00 89.38 98 LEU A N 1
ATOM 737 C CA . LEU A 1 98 ? -4.663 16.488 -2.333 1.00 89.38 98 LEU A CA 1
ATOM 738 C C . LEU A 1 98 ? -3.253 16.176 -2.844 1.00 89.38 98 LEU A C 1
ATOM 740 O O . LEU A 1 98 ? -3.112 15.536 -3.888 1.00 89.38 98 LEU A O 1
ATOM 744 N N . ALA A 1 99 ? -2.211 16.570 -2.107 1.00 88.25 99 ALA A N 1
ATOM 745 C CA . ALA A 1 99 ? -0.828 16.247 -2.453 1.00 88.25 99 ALA A CA 1
ATOM 746 C C . ALA A 1 99 ? -0.580 14.729 -2.430 1.00 88.25 99 ALA A C 1
ATOM 748 O O . ALA A 1 99 ? 0.018 14.179 -3.359 1.00 88.25 99 ALA A O 1
ATOM 749 N N . MET A 1 100 ? -1.097 14.034 -1.414 1.00 86.06 100 MET A N 1
ATOM 750 C CA . MET A 1 100 ? -1.026 12.576 -1.306 1.00 86.06 100 MET A CA 1
ATOM 751 C C . MET A 1 100 ? -1.783 11.871 -2.436 1.00 86.06 100 MET A C 1
ATOM 753 O O . MET A 1 100 ? -1.278 10.894 -2.998 1.00 86.06 100 MET A O 1
ATOM 757 N N . LEU A 1 101 ? -2.963 12.373 -2.809 1.00 84.62 101 LEU A N 1
ATOM 758 C CA . LEU A 1 101 ? -3.743 11.848 -3.928 1.00 84.62 101 LEU A CA 1
ATOM 759 C C . LEU A 1 101 ? -3.003 12.040 -5.255 1.00 84.62 101 LEU A C 1
ATOM 761 O O . LEU A 1 101 ? -2.842 11.079 -6.007 1.00 84.62 101 LEU A O 1
ATOM 765 N N . ALA A 1 102 ? -2.507 13.249 -5.528 1.00 88.19 102 ALA A N 1
ATOM 766 C CA . ALA A 1 102 ? -1.744 13.547 -6.737 1.00 88.19 102 ALA A CA 1
ATOM 767 C C . ALA A 1 102 ? -0.495 12.658 -6.843 1.00 88.19 102 ALA A C 1
ATOM 769 O O . ALA A 1 102 ? -0.226 12.083 -7.902 1.00 88.19 102 ALA A O 1
ATOM 770 N N . TYR A 1 103 ? 0.222 12.478 -5.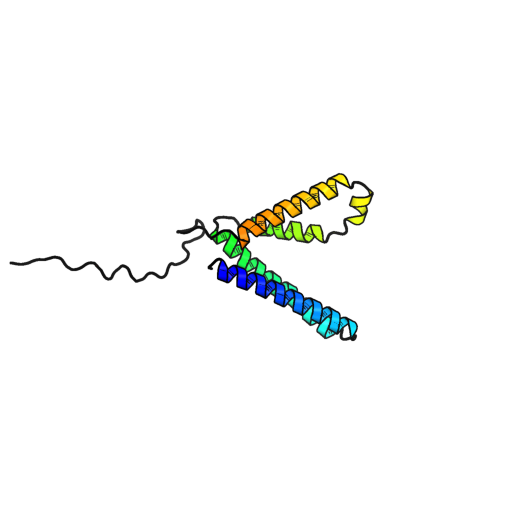730 1.00 87.69 103 TYR A N 1
ATOM 771 C CA . TYR A 1 103 ? 1.371 11.583 -5.660 1.00 87.69 103 TYR A CA 1
ATOM 772 C C . TYR A 1 103 ? 0.981 10.122 -5.917 1.00 87.69 103 TYR A C 1
ATOM 774 O O . TYR A 1 103 ? 1.647 9.437 -6.691 1.00 87.69 103 TYR A O 1
ATOM 782 N N . SER A 1 104 ? -0.119 9.650 -5.330 1.00 82.56 104 SER A N 1
ATOM 783 C CA . SER A 1 104 ? -0.611 8.278 -5.513 1.00 82.56 104 SER A CA 1
ATOM 784 C C . SER A 1 104 ? -1.022 8.003 -6.956 1.00 82.56 104 SER A C 1
ATOM 786 O O . SER A 1 104 ? -0.666 6.962 -7.510 1.00 82.56 104 SER A O 1
ATOM 788 N N . VAL A 1 105 ? -1.711 8.953 -7.595 1.00 85.44 105 VAL A N 1
ATOM 789 C CA . VAL A 1 105 ? -2.074 8.871 -9.015 1.00 85.44 105 VAL A CA 1
ATOM 790 C C . VAL A 1 105 ? -0.815 8.828 -9.874 1.00 85.44 105 VAL A C 1
ATOM 792 O O . VAL A 1 105 ? -0.662 7.913 -10.681 1.00 85.44 105 VAL A O 1
ATOM 795 N N . TRP A 1 106 ? 0.122 9.755 -9.670 1.00 88.75 106 TRP A N 1
ATOM 796 C CA . TRP A 1 106 ? 1.398 9.755 -10.387 1.00 88.75 106 TRP A CA 1
ATOM 797 C C . TRP A 1 106 ? 2.145 8.423 -10.226 1.00 88.75 106 TRP A C 1
ATOM 799 O O . TRP A 1 106 ? 2.546 7.807 -11.217 1.00 88.75 106 TRP A O 1
ATOM 809 N N . PHE A 1 107 ? 2.283 7.946 -8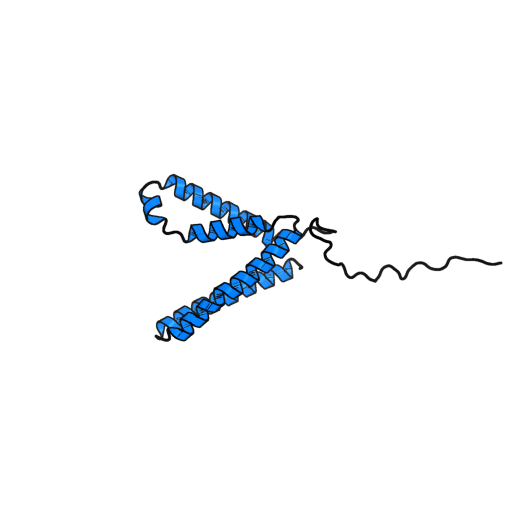.986 1.00 83.75 107 PHE A N 1
ATOM 810 C CA . PHE A 1 107 ? 2.970 6.701 -8.660 1.00 83.75 107 PHE A CA 1
ATOM 811 C C . PHE A 1 107 ? 2.297 5.499 -9.328 1.00 83.75 107 PHE A C 1
ATOM 813 O O . PHE A 1 107 ? 2.979 4.652 -9.903 1.00 83.75 107 PHE A O 1
ATO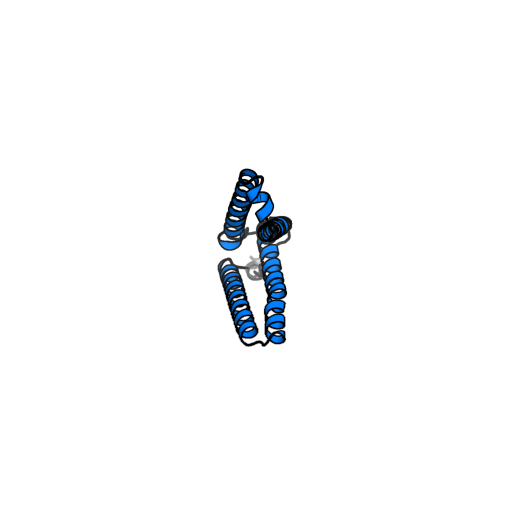M 820 N N . PHE A 1 108 ? 0.965 5.441 -9.333 1.00 82.62 108 PHE A N 1
ATOM 821 C CA . PHE A 1 108 ? 0.201 4.390 -10.003 1.00 82.62 108 PHE A CA 1
ATOM 822 C C . PHE A 1 108 ? 0.389 4.412 -11.526 1.00 82.62 108 PHE A C 1
ATOM 824 O O . PHE A 1 108 ? 0.657 3.377 -12.138 1.00 82.62 108 PHE A O 1
ATOM 831 N N . LEU A 1 109 ? 0.300 5.584 -12.158 1.00 84.31 109 LEU A N 1
ATOM 832 C CA . LEU A 1 109 ? 0.513 5.722 -13.603 1.00 84.31 109 LEU A CA 1
ATOM 833 C C . LEU A 1 109 ? 1.930 5.267 -14.000 1.00 84.31 109 LEU A C 1
ATOM 835 O O . LEU A 1 109 ? 2.106 4.531 -14.979 1.00 84.31 109 LEU A O 1
ATOM 839 N N . GLU A 1 110 ? 2.930 5.637 -13.203 1.00 83.12 110 GLU A N 1
ATOM 840 C CA . GLU A 1 110 ? 4.335 5.281 -13.405 1.00 83.12 110 GLU A CA 1
ATOM 841 C C . GLU A 1 110 ? 4.591 3.777 -13.193 1.00 83.12 110 GLU A C 1
ATOM 843 O O . GLU A 1 110 ? 5.285 3.134 -13.988 1.00 83.12 110 GLU A O 1
ATOM 848 N N . THR A 1 111 ? 3.983 3.191 -12.160 1.00 76.81 111 THR A N 1
ATOM 849 C CA . THR A 1 111 ? 4.203 1.794 -11.762 1.00 76.81 111 THR A CA 1
ATOM 850 C C . THR A 1 111 ? 3.245 0.798 -12.386 1.00 76.81 111 THR A C 1
ATOM 852 O O . THR A 1 111 ? 3.533 -0.382 -12.277 1.00 76.81 111 THR A O 1
ATOM 855 N N . VAL A 1 112 ? 2.146 1.188 -13.041 1.00 74.00 112 VAL A N 1
ATOM 856 C CA . VAL A 1 112 ? 1.170 0.249 -13.635 1.00 74.00 112 VAL A CA 1
ATOM 857 C C . VAL A 1 112 ? 1.109 0.395 -15.146 1.00 74.00 112 VAL A C 1
ATOM 859 O O . VAL A 1 112 ? 1.266 -0.612 -15.844 1.00 74.00 112 VAL A O 1
ATOM 862 N N . LEU A 1 113 ? 0.953 1.617 -15.660 1.00 74.50 113 LEU A N 1
ATOM 863 C CA . LEU A 1 113 ? 0.664 1.854 -17.079 1.00 74.50 113 LEU A CA 1
ATOM 864 C C . LEU A 1 113 ? 1.914 1.966 -17.953 1.00 74.50 113 LEU A C 1
ATOM 866 O O . LEU A 1 113 ? 1.903 1.513 -19.099 1.00 74.50 113 LEU A O 1
ATOM 870 N N . ARG A 1 114 ? 3.006 2.532 -17.438 1.00 73.38 114 ARG A N 1
ATOM 871 C CA . ARG A 1 114 ? 4.194 2.797 -18.259 1.00 73.38 114 ARG A CA 1
ATOM 872 C C . ARG A 1 114 ? 5.118 1.577 -18.380 1.00 73.38 114 ARG A C 1
ATOM 874 O O . ARG A 1 114 ? 5.372 0.864 -17.407 1.00 73.38 114 ARG A O 1
ATOM 881 N N . ARG A 1 115 ? 5.647 1.334 -19.585 1.00 65.44 115 ARG A N 1
ATOM 882 C CA . ARG A 1 115 ? 6.641 0.272 -19.856 1.00 65.44 115 ARG A CA 1
ATOM 883 C C . ARG A 1 115 ? 7.971 0.585 -19.162 1.00 65.44 115 ARG A C 1
ATOM 885 O O . ARG A 1 115 ? 8.291 1.760 -18.997 1.00 65.44 115 ARG A O 1
ATOM 892 N N . GLY A 1 116 ? 8.689 -0.451 -18.718 1.00 64.69 116 GLY A N 1
ATOM 893 C CA . GLY A 1 116 ? 10.059 -0.309 -18.204 1.00 64.69 116 GLY A CA 1
ATOM 894 C C . GLY A 1 116 ? 10.998 0.241 -19.279 1.00 64.69 116 GLY A C 1
ATOM 895 O O . GLY A 1 116 ? 10.656 0.172 -20.465 1.00 64.69 116 GLY A O 1
ATOM 896 N N . THR A 1 117 ? 12.129 0.815 -18.872 1.00 62.78 117 THR A N 1
ATOM 897 C CA . THR A 1 117 ? 13.112 1.359 -19.815 1.00 62.78 117 THR A CA 1
ATOM 898 C C . THR A 1 117 ? 13.765 0.196 -20.581 1.00 62.78 117 THR A C 1
ATOM 900 O O . THR A 1 117 ? 14.256 -0.729 -19.936 1.00 62.78 117 THR A O 1
ATOM 903 N N . PRO A 1 118 ? 13.749 0.169 -21.928 1.00 55.12 118 PRO A N 1
ATOM 904 C CA . PRO A 1 118 ? 14.501 -0.825 -22.694 1.00 55.12 118 PRO A CA 1
ATOM 905 C C . PRO A 1 118 ? 16.006 -0.512 -22.652 1.00 55.12 118 PRO A C 1
ATOM 907 O O . PRO A 1 118 ? 16.382 0.634 -22.892 1.00 55.12 118 PRO A O 1
ATOM 910 N N . GLY A 1 119 ? 16.850 -1.518 -22.404 1.00 59.69 119 GLY A N 1
ATOM 911 C CA . GLY A 1 119 ? 18.316 -1.404 -22.437 1.00 59.69 119 GLY A CA 1
ATOM 912 C C . GLY A 1 119 ? 19.007 -1.652 -21.086 1.00 59.69 119 GLY A C 1
ATOM 913 O O . GLY A 1 119 ? 18.332 -1.957 -20.099 1.00 59.69 119 GLY A O 1
ATOM 914 N N . PRO A 1 120 ? 20.351 -1.531 -21.028 1.00 58.38 120 PRO A N 1
ATOM 915 C CA . PRO A 1 120 ? 21.115 -1.648 -19.791 1.00 58.38 120 PRO A CA 1
ATOM 916 C C . PRO A 1 120 ? 20.745 -0.486 -18.865 1.00 58.38 120 PRO A C 1
ATOM 918 O O . PRO A 1 120 ? 21.257 0.625 -19.001 1.00 58.38 120 PRO A O 1
ATOM 921 N N . ASN A 1 121 ? 19.790 -0.722 -17.962 1.00 62.59 121 ASN A N 1
ATOM 922 C CA . ASN A 1 121 ? 19.378 0.275 -16.981 1.00 62.59 121 ASN A CA 1
ATOM 923 C C . ASN A 1 121 ? 20.568 0.603 -16.057 1.00 62.59 121 ASN A C 1
ATOM 925 O O . ASN A 1 121 ? 21.488 -0.209 -15.899 1.00 62.59 121 ASN A O 1
ATOM 929 N N . ARG A 1 122 ? 20.565 1.780 -15.416 1.00 65.94 122 ARG A N 1
ATOM 930 C CA . ARG A 1 122 ? 21.715 2.243 -14.604 1.00 65.94 122 ARG A CA 1
ATOM 931 C C . ARG A 1 122 ? 22.053 1.332 -13.409 1.00 65.94 122 ARG A C 1
ATOM 933 O O . ARG A 1 122 ? 23.103 1.484 -12.795 1.00 65.94 122 ARG A O 1
ATOM 940 N N . PHE A 1 123 ? 21.117 0.469 -13.030 1.00 62.62 123 PHE A N 1
ATOM 941 C CA . PHE A 1 123 ? 21.159 -0.494 -11.932 1.00 62.62 123 PHE A CA 1
ATOM 942 C C . PHE A 1 123 ? 21.403 -1.942 -12.412 1.00 62.62 123 PHE A C 1
ATOM 944 O O . PHE A 1 123 ? 21.348 -2.857 -11.591 1.00 62.62 123 PHE A O 1
ATOM 951 N N . GLY A 1 124 ? 21.692 -2.152 -13.704 1.00 57.66 124 GLY A N 1
ATOM 952 C CA . GLY A 1 124 ? 22.071 -3.437 -14.298 1.00 57.66 124 GLY A CA 1
ATOM 953 C C . GLY A 1 124 ? 21.252 -3.792 -15.543 1.00 57.66 124 GLY A C 1
ATOM 954 O O . GLY A 1 124 ? 20.064 -3.486 -15.635 1.00 57.66 124 GLY A O 1
ATOM 955 N N . ALA A 1 125 ? 21.883 -4.463 -16.510 1.00 54.28 125 ALA A N 1
ATOM 956 C CA . ALA A 1 125 ? 21.168 -5.047 -17.640 1.00 54.28 125 ALA A CA 1
ATOM 957 C C . ALA A 1 125 ? 20.228 -6.151 -17.139 1.00 54.28 125 ALA A C 1
ATOM 959 O O . ALA A 1 125 ? 20.626 -7.005 -16.346 1.00 54.28 125 ALA A O 1
ATOM 960 N N . ALA A 1 126 ? 18.972 -6.126 -17.579 1.00 57.31 126 ALA A N 1
ATOM 961 C CA . ALA A 1 126 ? 18.088 -7.262 -17.383 1.00 57.31 126 ALA A CA 1
ATOM 962 C C . ALA A 1 126 ? 18.555 -8.342 -18.351 1.00 57.31 126 ALA A C 1
ATOM 964 O O . ALA A 1 126 ? 18.146 -8.252 -19.494 1.00 57.31 126 ALA A O 1
ATOM 965 N N . GLU A 1 127 ? 19.401 -9.280 -17.901 1.00 52.84 127 GLU A N 1
ATOM 966 C CA . GLU A 1 127 ? 19.994 -10.356 -18.713 1.00 52.84 127 GLU A CA 1
ATOM 967 C C . GLU A 1 127 ? 19.035 -10.833 -19.810 1.00 52.84 127 GLU A C 1
ATOM 969 O O . GLU A 1 127 ? 18.120 -11.636 -19.597 1.00 52.84 127 GLU A O 1
ATOM 974 N N . ASP A 1 128 ? 19.211 -10.258 -20.993 1.00 50.91 128 ASP A N 1
ATOM 975 C CA . ASP A 1 128 ? 18.503 -10.618 -22.194 1.00 50.91 128 ASP A CA 1
ATOM 976 C C . ASP A 1 128 ? 19.189 -11.902 -22.650 1.00 50.91 128 ASP A C 1
ATOM 978 O O . ASP A 1 128 ? 20.261 -11.881 -23.251 1.00 50.91 128 ASP A O 1
ATOM 982 N N . GLY A 1 129 ? 18.607 -13.044 -22.292 1.00 46.84 129 GLY A N 1
ATOM 983 C CA . GLY A 1 129 ? 18.969 -14.322 -22.885 1.00 46.84 129 GLY A CA 1
ATOM 984 C C . GLY A 1 129 ? 18.680 -14.288 -24.384 1.00 46.84 129 GLY A C 1
ATOM 985 O O . GLY A 1 129 ? 17.619 -14.732 -24.821 1.00 46.84 129 GLY A O 1
ATOM 986 N N . ASP A 1 130 ? 19.618 -13.756 -25.160 1.00 45.66 130 ASP A N 1
ATOM 987 C CA . ASP A 1 130 ? 19.704 -13.934 -26.602 1.00 45.66 130 ASP A CA 1
ATOM 988 C C . ASP A 1 130 ? 21.096 -14.466 -26.963 1.00 45.66 130 ASP A C 1
ATOM 990 O O . ASP A 1 130 ? 21.905 -13.829 -27.632 1.00 45.66 130 ASP A O 1
ATOM 994 N N . GLU A 1 131 ? 21.353 -15.711 -26.555 1.00 49.88 131 GLU A N 1
ATOM 995 C CA . GLU A 1 131 ? 22.416 -16.570 -27.102 1.00 49.88 131 GLU A CA 1
ATOM 996 C C . GLU A 1 131 ? 22.178 -16.931 -28.588 1.00 49.88 131 GLU A C 1
ATOM 998 O O . GLU A 1 131 ? 22.698 -17.923 -29.092 1.00 49.88 131 GLU A O 1
ATOM 1003 N N . ARG A 1 132 ? 21.376 -16.162 -29.336 1.00 50.66 132 ARG A N 1
ATOM 1004 C CA . ARG A 1 132 ? 20.969 -16.494 -30.707 1.00 50.66 132 ARG A CA 1
ATOM 1005 C C . ARG A 1 132 ? 21.592 -15.603 -31.782 1.00 50.66 132 ARG A C 1
ATOM 1007 O O . ARG A 1 132 ? 21.103 -15.590 -32.912 1.00 50.66 132 ARG A O 1
ATOM 1014 N N . HIS A 1 133 ? 22.690 -14.905 -31.472 1.00 47.50 133 HIS A N 1
ATOM 1015 C CA . HIS A 1 133 ? 23.393 -14.065 -32.450 1.00 47.50 133 HIS A CA 1
ATOM 1016 C C . HIS A 1 133 ? 24.873 -14.401 -32.714 1.00 47.50 133 HIS A C 1
ATOM 1018 O O . HIS A 1 133 ? 25.496 -13.711 -33.515 1.00 47.50 133 HIS A O 1
ATOM 1024 N N . SER A 1 134 ? 25.451 -15.477 -32.161 1.00 50.03 134 SER A N 1
ATOM 1025 C CA . SER A 1 134 ? 26.830 -15.876 -32.532 1.00 50.03 134 SER A CA 1
ATOM 1026 C C . SER A 1 134 ? 26.922 -17.038 -33.531 1.00 50.03 134 SER A C 1
ATOM 1028 O O . SER A 1 134 ? 27.996 -17.605 -33.687 1.00 50.03 134 SER A O 1
ATOM 1030 N N . ASP A 1 135 ? 25.832 -17.373 -34.233 1.00 50.50 135 ASP A N 1
ATOM 1031 C CA . ASP A 1 135 ? 25.787 -18.480 -35.210 1.00 50.50 135 ASP A CA 1
ATOM 1032 C C . ASP A 1 135 ? 25.814 -18.020 -36.684 1.00 50.50 135 ASP A C 1
ATOM 1034 O O . ASP A 1 135 ? 25.534 -18.779 -37.612 1.00 50.50 135 ASP A O 1
ATOM 1038 N N . ARG A 1 136 ? 26.166 -16.756 -36.946 1.00 54.28 136 ARG A N 1
ATOM 1039 C CA . ARG A 1 136 ? 26.369 -16.243 -38.313 1.00 54.28 136 ARG A CA 1
ATOM 1040 C C . ARG A 1 136 ? 27.631 -15.404 -38.431 1.00 54.28 136 ARG A C 1
ATOM 1042 O O . ARG A 1 136 ? 27.575 -14.216 -38.724 1.00 54.28 136 ARG A O 1
ATOM 1049 N N . VAL A 1 137 ? 28.781 -16.054 -38.310 1.00 57.69 137 VAL A N 1
ATOM 1050 C CA . VAL A 1 137 ? 29.953 -15.637 -39.086 1.00 57.69 137 VAL A CA 1
ATOM 1051 C C . VAL A 1 137 ? 30.418 -16.850 -39.880 1.00 57.69 137 VAL A C 1
ATOM 1053 O O . VAL A 1 137 ? 31.158 -17.699 -39.396 1.00 57.69 137 VAL A O 1
ATOM 1056 N N . SER A 1 138 ? 29.909 -16.955 -41.108 1.00 52.19 138 SER A N 1
ATOM 1057 C CA . SER A 1 138 ? 30.411 -17.893 -42.106 1.00 52.19 138 SER A CA 1
ATOM 1058 C C . SER A 1 138 ? 31.904 -17.640 -42.361 1.00 52.19 138 SER A C 1
ATOM 1060 O O . SER A 1 138 ? 32.291 -16.482 -42.547 1.00 52.19 138 SER A O 1
ATOM 1062 N N . PRO A 1 139 ? 32.745 -18.687 -42.448 1.00 51.72 139 PRO A N 1
ATOM 1063 C CA . PRO A 1 139 ? 34.126 -18.532 -42.870 1.00 51.72 139 PRO A CA 1
ATOM 1064 C C . PRO A 1 139 ? 34.140 -18.193 -44.363 1.00 51.72 139 PRO A C 1
ATOM 1066 O O . PRO A 1 139 ? 33.768 -18.996 -45.219 1.00 51.72 139 PRO A O 1
ATOM 1069 N N . THR A 1 140 ? 34.541 -16.966 -44.681 1.00 57.44 140 THR A N 1
ATOM 1070 C CA . THR A 1 140 ? 34.765 -16.539 -46.060 1.00 57.44 140 THR A CA 1
ATOM 1071 C C . THR A 1 140 ? 36.187 -16.921 -46.466 1.00 57.44 140 THR A C 1
ATOM 1073 O O . THR A 1 140 ? 37.144 -16.376 -45.934 1.00 57.44 140 THR A O 1
ATOM 1076 N N . ARG A 1 141 ? 36.272 -17.859 -47.419 1.00 50.81 141 ARG A N 1
ATOM 1077 C CA . ARG A 1 141 ? 37.301 -18.046 -48.464 1.00 50.81 141 ARG A CA 1
ATOM 1078 C C . ARG A 1 141 ? 38.792 -17.855 -48.118 1.00 50.81 141 ARG A C 1
ATOM 1080 O O . ARG A 1 141 ? 39.288 -16.737 -48.068 1.00 50.81 141 ARG A O 1
ATOM 1087 N N . SER A 1 142 ? 39.527 -18.959 -48.214 1.00 51.53 142 SER A N 1
ATOM 1088 C CA . SER A 1 142 ? 40.799 -19.120 -48.950 1.00 51.53 142 SER A CA 1
ATOM 1089 C C . SER A 1 142 ? 40.981 -20.644 -49.131 1.00 51.53 142 SER A C 1
ATOM 1091 O O . SER A 1 142 ? 40.557 -21.399 -48.266 1.00 51.53 142 SER A O 1
ATOM 1093 N N . VAL A 1 143 ? 41.419 -21.229 -50.246 1.00 55.22 143 VAL A N 1
ATOM 1094 C CA . VAL A 1 143 ? 42.635 -21.002 -51.033 1.00 55.22 143 VAL A CA 1
ATOM 1095 C C . VAL A 1 143 ? 42.403 -21.619 -52.429 1.00 55.22 143 VAL A C 1
ATOM 1097 O O . VAL A 1 143 ? 41.887 -22.734 -52.525 1.00 55.22 143 VAL A O 1
ATOM 1100 N N . LEU A 1 144 ? 42.764 -20.884 -53.483 1.00 55.19 144 LEU A N 1
ATOM 1101 C CA . LEU A 1 144 ? 43.255 -21.444 -54.748 1.00 55.19 144 LEU A CA 1
ATOM 1102 C C . LEU A 1 144 ? 44.780 -21.361 -54.702 1.00 55.19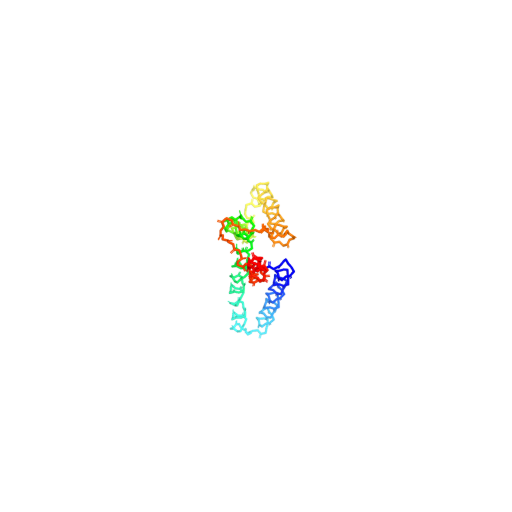 144 LEU A C 1
ATOM 1104 O O . LEU A 1 144 ? 45.260 -20.338 -54.158 1.00 55.19 144 LEU A O 1
#